Protein AF-A0A1V5ZMT0-F1 (afdb_monomer_lite)

Organism: NCBI:txid1852826

Sequence (73 aa):
MEFLLEIIKPNIGVFTAIDSVHSLQFGSPNEIAKEEKKMIENTVEFAFLNVDDVYAMSLIKNLEIDYLTYQTE

pLDDT: mean 84.52, std 12.73, range [49.28, 96.56]

Secondary structure (DSSP, 8-state):
-HHHHHH---SEEEE----GGGGGTSS-HHHHHHHHHHHHHT-SS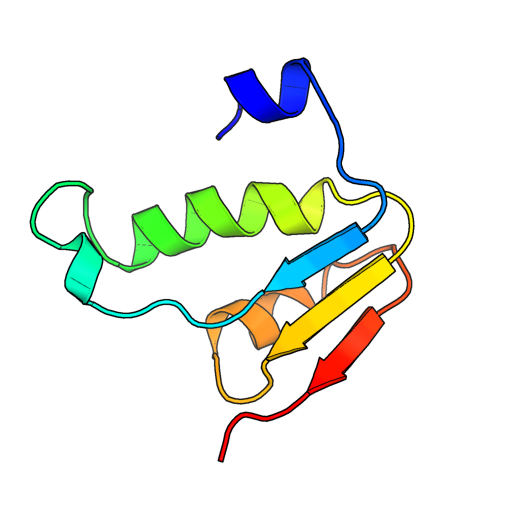EEEEETT-HHHHHHGGG--SEEEEE---

Foldseek 3Di:
DVVVLVVDQAQEEEDDEQDPPCVVPDDDSVVVLVVNLVNQQRHDEEYEAEPVHPSSVVSVVPRPYYYDYDYDD

Structure (mmCIF, N/CA/C/O backbone):
data_AF-A0A1V5ZMT0-F1
#
_entry.id   AF-A0A1V5ZMT0-F1
#
loop_
_atom_site.group_PDB
_atom_site.id
_atom_site.type_symbol
_atom_site.label_atom_id
_atom_site.label_alt_id
_atom_site.label_comp_id
_atom_site.label_asym_id
_atom_site.label_entity_id
_atom_site.label_seq_id
_atom_site.pdbx_PDB_ins_code
_atom_site.Cartn_x
_atom_site.Cartn_y
_atom_site.Cartn_z
_atom_site.occupancy
_atom_site.B_iso_or_equiv
_atom_site.auth_seq_id
_atom_site.auth_comp_id
_atom_site.auth_asym_id
_atom_site.auth_atom_id
_atom_site.pdbx_PDB_model_num
ATOM 1 N N . MET A 1 1 ? 0.820 13.232 1.400 1.00 81.38 1 MET A N 1
ATOM 2 C CA . MET A 1 1 ? -0.445 12.482 1.575 1.00 81.38 1 MET A CA 1
ATOM 3 C C . MET A 1 1 ? -1.080 12.655 2.960 1.00 81.38 1 MET A C 1
ATOM 5 O O . MET A 1 1 ? -2.285 12.499 3.088 1.00 81.38 1 MET A O 1
ATOM 9 N N . GLU A 1 2 ? -0.313 13.028 3.988 1.00 86.00 2 GLU A N 1
ATOM 10 C CA . GLU A 1 2 ? -0.768 13.064 5.393 1.00 86.00 2 GLU A CA 1
ATOM 11 C C . GLU A 1 2 ? -2.056 13.858 5.642 1.00 86.00 2 GLU A C 1
ATOM 13 O O . GLU A 1 2 ? -3.000 13.297 6.183 1.00 86.00 2 GLU A O 1
ATOM 18 N N . PHE A 1 3 ? -2.157 15.097 5.150 1.00 89.88 3 PHE A N 1
ATOM 19 C CA . PHE A 1 3 ? -3.367 15.915 5.319 1.00 89.88 3 PHE A CA 1
ATOM 20 C C . PHE A 1 3 ? -4.651 15.234 4.812 1.00 89.88 3 PHE A C 1
ATOM 22 O O . PHE A 1 3 ? -5.699 15.327 5.441 1.00 89.88 3 PHE A O 1
ATOM 29 N N . LEU A 1 4 ? -4.586 14.527 3.679 1.00 89.06 4 LEU A N 1
ATOM 30 C CA . LEU A 1 4 ? -5.758 13.836 3.133 1.00 89.06 4 LEU A CA 1
ATOM 31 C C . LEU A 1 4 ? -6.140 12.621 3.986 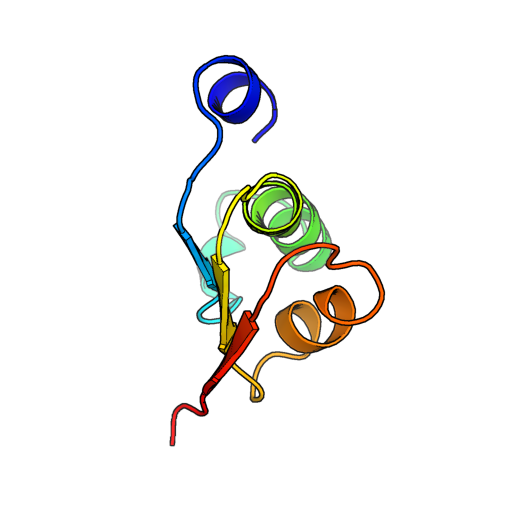1.00 89.06 4 LEU A C 1
ATOM 33 O O . LEU A 1 4 ? -7.325 12.364 4.183 1.00 89.06 4 LEU A O 1
ATOM 37 N N . LEU A 1 5 ? -5.146 11.921 4.534 1.00 89.56 5 LEU A N 1
ATOM 38 C CA . LEU A 1 5 ? -5.348 10.758 5.402 1.00 89.56 5 LEU A CA 1
ATOM 39 C C . LEU A 1 5 ? -5.838 11.129 6.807 1.00 89.56 5 LEU A C 1
ATOM 41 O O . LEU A 1 5 ? -6.486 10.315 7.463 1.00 89.56 5 LEU A O 1
ATOM 45 N N . GLU A 1 6 ? -5.574 12.355 7.261 1.00 91.56 6 GLU A N 1
ATOM 46 C CA . GLU A 1 6 ? -6.186 12.910 8.475 1.00 91.56 6 GLU A CA 1
ATOM 47 C C . GLU A 1 6 ? -7.688 13.158 8.299 1.00 91.56 6 GLU A C 1
ATOM 49 O O . GLU A 1 6 ? -8.452 13.044 9.257 1.00 91.56 6 GLU A O 1
ATOM 54 N N . ILE A 1 7 ? -8.120 13.479 7.077 1.00 92.69 7 ILE A N 1
ATOM 55 C CA . ILE A 1 7 ? -9.529 13.729 6.760 1.00 92.69 7 ILE A CA 1
ATOM 56 C C . ILE A 1 7 ? -10.275 12.414 6.547 1.00 92.69 7 ILE A C 1
ATOM 58 O O . ILE A 1 7 ? -11.402 12.264 7.023 1.00 92.69 7 ILE A O 1
ATOM 62 N N . ILE A 1 8 ? -9.681 11.472 5.809 1.00 91.62 8 ILE A N 1
ATOM 63 C CA . ILE A 1 8 ? -10.341 10.213 5.477 1.00 91.62 8 ILE A CA 1
ATOM 64 C C . ILE A 1 8 ? -9.370 9.046 5.349 1.00 91.62 8 ILE A C 1
ATOM 66 O O . ILE A 1 8 ? -8.312 9.139 4.728 1.00 91.62 8 ILE A O 1
ATOM 70 N N . LYS A 1 9 ? -9.795 7.905 5.892 1.00 92.06 9 LYS A N 1
ATOM 71 C CA . LYS A 1 9 ? -9.151 6.611 5.681 1.00 92.06 9 LYS A CA 1
ATOM 72 C C . LYS A 1 9 ? -9.965 5.799 4.674 1.00 92.06 9 LYS A C 1
ATOM 74 O O . LYS A 1 9 ? -11.161 5.615 4.910 1.00 92.06 9 LYS A O 1
ATOM 79 N N . PRO A 1 10 ? -9.371 5.332 3.564 1.00 93.62 10 PRO A N 1
ATOM 80 C CA . PRO A 1 10 ? -10.092 4.529 2.583 1.00 93.62 10 PRO A CA 1
ATOM 81 C C . PRO A 1 10 ? -10.527 3.182 3.169 1.00 93.62 10 PRO A C 1
ATOM 83 O O . PRO A 1 10 ? -9.733 2.506 3.818 1.00 93.62 10 PRO A O 1
ATOM 86 N N . ASN A 1 11 ? -11.754 2.739 2.895 1.00 96.12 11 ASN A N 1
ATOM 87 C CA . ASN A 1 11 ? -12.148 1.352 3.170 1.00 96.12 11 ASN A CA 1
ATOM 88 C C . ASN A 1 11 ? -11.437 0.390 2.208 1.00 96.12 11 ASN A C 1
ATOM 90 O O . ASN A 1 11 ? -10.898 -0.6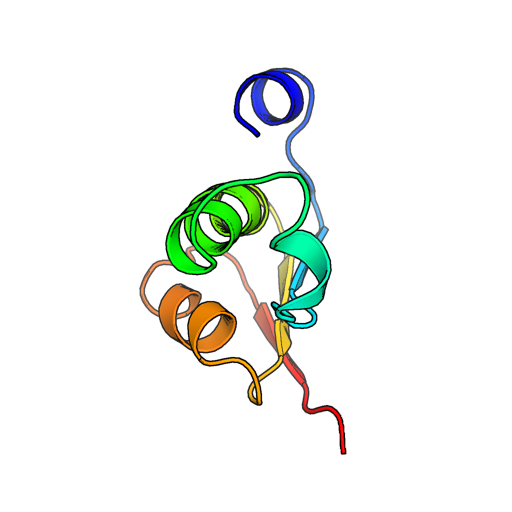28 2.632 1.00 96.12 11 ASN A O 1
ATOM 94 N N . ILE A 1 12 ? -11.372 0.763 0.926 1.00 96.31 12 ILE A N 1
ATOM 95 C CA . ILE A 1 12 ? -10.756 -0.036 -0.135 1.00 96.31 12 ILE A CA 1
ATOM 96 C C . ILE A 1 12 ? -9.632 0.759 -0.800 1.00 96.31 12 ILE A C 1
ATOM 98 O O . ILE A 1 12 ? -9.835 1.908 -1.200 1.00 96.31 12 ILE A O 1
ATOM 102 N N . GLY A 1 13 ? -8.468 0.130 -0.946 1.00 94.25 13 GLY A N 1
ATOM 103 C CA . GLY A 1 13 ? -7.285 0.680 -1.603 1.00 94.25 13 GLY A CA 1
ATOM 104 C C . GLY A 1 13 ? -6.939 -0.089 -2.876 1.00 94.25 13 GLY A C 1
ATOM 105 O O . GLY A 1 13 ? -7.068 -1.309 -2.931 1.00 94.25 13 GLY A O 1
ATOM 106 N N . VAL A 1 14 ? -6.480 0.610 -3.913 1.00 94.19 14 VAL A N 1
ATOM 107 C CA . VAL A 1 14 ? -6.006 -0.008 -5.161 1.00 94.19 14 VAL A CA 1
ATOM 108 C C . VAL A 1 14 ? -4.645 0.580 -5.504 1.00 94.19 14 VAL A C 1
ATOM 110 O O . VAL A 1 14 ? -4.515 1.794 -5.643 1.00 94.19 14 VAL A O 1
ATOM 113 N N . PHE A 1 15 ? -3.640 -0.280 -5.640 1.00 91.88 15 PHE A N 1
ATOM 114 C CA . PHE A 1 15 ? -2.300 0.081 -6.084 1.00 91.88 15 PHE A CA 1
ATOM 115 C C . PHE A 1 15 ? -2.114 -0.401 -7.523 1.00 91.88 15 PHE A C 1
ATOM 117 O O . PHE A 1 15 ? -2.178 -1.606 -7.778 1.00 91.88 15 PHE A O 1
ATOM 124 N N . THR A 1 16 ? -1.915 0.532 -8.455 1.00 90.12 16 THR A N 1
ATOM 125 C CA . THR A 1 16 ? -1.826 0.271 -9.900 1.00 90.12 16 THR A CA 1
ATOM 126 C C . THR A 1 16 ? -0.402 0.097 -10.389 1.00 90.12 16 THR A C 1
ATOM 128 O O . THR A 1 16 ? 0.028 -1.024 -10.621 1.00 90.12 16 THR A O 1
ATOM 131 N N . ALA A 1 17 ? 0.328 1.183 -10.570 1.00 84.75 17 ALA A N 1
ATOM 132 C CA . ALA A 1 17 ? 1.719 1.171 -10.983 1.00 84.75 17 ALA A CA 1
ATOM 133 C C . ALA A 1 17 ? 2.315 2.542 -10.686 1.00 84.75 17 ALA A C 1
ATOM 135 O O . ALA A 1 17 ? 1.626 3.557 -10.823 1.00 84.75 17 ALA A O 1
ATOM 136 N N . ILE A 1 18 ? 3.595 2.573 -10.338 1.00 75.69 18 ILE A N 1
ATOM 137 C CA . ILE A 1 18 ? 4.353 3.816 -10.226 1.00 75.69 18 ILE A CA 1
ATOM 138 C C . ILE A 1 18 ? 5.158 4.000 -11.505 1.00 75.69 18 ILE A C 1
ATOM 140 O O . ILE A 1 18 ? 6.230 3.418 -11.668 1.00 75.69 18 ILE A O 1
ATOM 144 N N . ASP A 1 19 ? 4.649 4.831 -12.415 1.00 66.50 19 ASP A N 1
ATOM 145 C CA . ASP A 1 19 ? 5.368 5.208 -13.632 1.00 66.50 19 ASP A CA 1
ATOM 146 C C . ASP A 1 19 ? 6.110 6.548 -13.463 1.00 66.50 19 ASP A C 1
ATOM 148 O O . ASP A 1 19 ? 5.689 7.485 -12.779 1.00 66.50 19 ASP A O 1
ATOM 152 N N . SER A 1 20 ? 7.239 6.633 -14.155 1.00 54.59 20 SER A N 1
ATOM 153 C CA . SER A 1 20 ? 8.175 7.746 -14.297 1.00 54.59 20 SER A CA 1
ATOM 154 C C . SER A 1 20 ? 7.572 9.069 -14.797 1.00 54.59 20 SER A C 1
ATOM 156 O O . SER A 1 20 ? 8.258 10.096 -14.795 1.00 54.59 20 SER A O 1
ATOM 158 N N . VAL A 1 21 ? 6.293 9.104 -15.183 1.00 55.34 21 VAL A N 1
ATOM 159 C CA . VAL A 1 21 ? 5.628 10.302 -15.729 1.00 55.34 21 VAL A CA 1
ATOM 160 C C . VAL A 1 21 ? 5.506 11.434 -14.690 1.00 55.34 21 VAL A C 1
ATOM 162 O O . VAL A 1 21 ? 5.399 12.606 -15.050 1.00 55.34 21 VAL A O 1
ATOM 165 N N . HIS A 1 22 ? 5.630 11.127 -13.395 1.00 51.12 22 HIS A N 1
ATOM 166 C CA . HIS A 1 22 ? 5.564 12.110 -12.304 1.00 51.12 22 HIS A CA 1
ATOM 167 C C . HIS A 1 22 ? 6.879 12.873 -12.023 1.00 51.12 22 HIS A C 1
ATOM 169 O O . HIS A 1 22 ? 6.891 13.809 -11.217 1.00 51.12 22 HIS A O 1
ATOM 175 N N . SER A 1 23 ? 7.964 12.563 -12.747 1.00 49.28 23 SER A N 1
ATOM 176 C CA . SER A 1 23 ? 9.295 13.186 -12.583 1.00 49.28 23 SER A CA 1
ATOM 177 C C . SER A 1 23 ? 9.331 14.708 -12.806 1.00 49.28 23 SER A C 1
ATOM 179 O O . SER A 1 23 ? 10.288 15.368 -12.408 1.00 49.28 23 SER A O 1
ATOM 181 N N . LEU A 1 24 ? 8.326 15.285 -13.474 1.00 50.31 24 LEU A N 1
ATOM 182 C CA . LEU A 1 24 ? 8.317 16.710 -13.832 1.00 50.31 24 LEU A CA 1
ATOM 183 C C . LEU A 1 24 ? 7.795 17.634 -12.720 1.00 50.31 24 LEU A C 1
ATOM 185 O O . LEU A 1 24 ? 8.009 18.842 -12.808 1.00 50.31 24 LEU A O 1
ATOM 189 N N . GLN A 1 25 ? 7.129 17.105 -11.685 1.00 54.50 25 GLN A N 1
ATOM 190 C CA . GLN A 1 25 ? 6.551 17.931 -10.611 1.00 54.50 25 GLN A CA 1
ATOM 191 C C . GLN A 1 25 ? 6.809 17.437 -9.182 1.00 54.50 25 GLN A C 1
ATOM 193 O O . GLN A 1 25 ? 6.673 18.241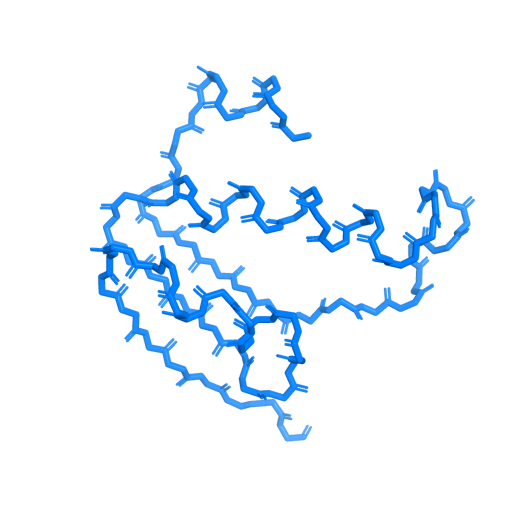 -8.263 1.00 54.50 25 GLN A O 1
ATOM 198 N N . PHE A 1 26 ? 7.223 16.184 -8.962 1.00 54.94 26 PHE A N 1
ATOM 199 C CA . PHE A 1 26 ? 7.429 15.661 -7.609 1.00 54.94 26 PHE A CA 1
ATOM 200 C C . PHE A 1 26 ? 8.639 14.730 -7.532 1.00 54.94 26 PHE A C 1
ATOM 202 O O . PHE A 1 26 ? 8.530 13.566 -7.874 1.00 54.94 26 PHE A O 1
ATOM 209 N N . GLY A 1 27 ? 9.763 15.243 -7.023 1.00 59.88 27 GLY A N 1
ATOM 210 C CA . GLY A 1 27 ? 10.840 14.449 -6.415 1.00 59.88 27 GLY A CA 1
ATOM 211 C C . GLY A 1 27 ? 11.397 13.264 -7.217 1.00 59.88 27 GLY A C 1
ATOM 212 O O . GLY A 1 27 ? 11.175 13.090 -8.412 1.00 59.88 27 GLY A O 1
ATOM 213 N N . SER A 1 28 ? 12.198 12.445 -6.541 1.00 71.56 28 SER A N 1
ATOM 214 C CA . SER A 1 28 ? 12.650 11.166 -7.099 1.00 71.56 28 SER A CA 1
ATOM 215 C C . SER A 1 28 ? 11.494 10.146 -7.123 1.00 71.56 28 SER A C 1
ATOM 217 O O . SER A 1 28 ? 10.639 10.189 -6.237 1.00 71.56 28 SER A O 1
ATOM 219 N N . PRO A 1 29 ? 11.476 9.163 -8.046 1.00 72.69 29 PRO A N 1
ATOM 220 C CA . PRO A 1 29 ? 10.450 8.107 -8.077 1.00 72.69 29 PRO A CA 1
ATOM 221 C C . PRO A 1 29 ? 10.241 7.395 -6.728 1.00 72.69 29 PRO A C 1
ATOM 223 O O . PRO A 1 29 ? 9.129 7.031 -6.360 1.00 72.69 29 PRO A O 1
ATOM 226 N N . ASN A 1 30 ? 11.310 7.269 -5.936 1.00 75.50 30 ASN A N 1
ATOM 227 C CA . ASN A 1 30 ? 11.259 6.695 -4.593 1.00 75.50 30 ASN A CA 1
ATOM 228 C C . ASN A 1 30 ? 10.459 7.537 -3.588 1.00 75.50 30 ASN A C 1
ATOM 230 O O . ASN A 1 30 ? 9.909 6.985 -2.637 1.00 75.50 30 ASN A O 1
ATOM 234 N N . GLU A 1 31 ? 10.431 8.858 -3.742 1.00 78.75 31 GLU A N 1
ATOM 235 C CA . GLU A 1 31 ? 9.668 9.752 -2.865 1.00 78.75 31 GLU A CA 1
ATOM 236 C C . GLU A 1 31 ? 8.181 9.714 -3.200 1.00 78.75 31 GLU A C 1
ATOM 238 O O . GLU A 1 31 ? 7.366 9.614 -2.286 1.00 78.75 31 GLU A O 1
ATOM 243 N N . ILE A 1 32 ? 7.837 9.683 -4.491 1.00 79.12 32 ILE A N 1
ATOM 244 C CA . ILE A 1 32 ? 6.455 9.472 -4.947 1.00 79.12 32 ILE A CA 1
ATOM 245 C C . ILE A 1 32 ? 5.934 8.142 -4.405 1.00 79.12 32 ILE A C 1
ATOM 247 O O . ILE A 1 32 ? 4.897 8.100 -3.745 1.00 79.12 32 ILE A O 1
ATOM 251 N N . ALA A 1 33 ? 6.724 7.077 -4.566 1.00 78.00 33 ALA A N 1
ATOM 252 C CA . ALA A 1 33 ? 6.365 5.767 -4.052 1.00 78.00 33 ALA A CA 1
ATOM 253 C C . ALA A 1 33 ? 6.138 5.749 -2.544 1.00 78.00 33 ALA A C 1
ATOM 255 O O . ALA A 1 33 ? 5.232 5.072 -2.072 1.00 78.00 33 ALA A O 1
ATOM 256 N N . LYS A 1 34 ? 6.922 6.497 -1.765 1.00 83.06 34 LYS A N 1
ATOM 257 C CA . LYS A 1 34 ? 6.682 6.615 -0.321 1.00 83.06 34 LYS A CA 1
ATOM 258 C C . LYS A 1 34 ? 5.360 7.308 -0.010 1.00 83.06 34 LYS A C 1
ATOM 260 O O . LYS A 1 34 ? 4.675 6.878 0.910 1.00 83.06 34 LYS A O 1
ATOM 265 N N . GLU A 1 35 ? 5.003 8.359 -0.739 1.00 85.44 35 GLU A N 1
ATOM 266 C CA . GLU A 1 35 ? 3.766 9.099 -0.476 1.00 85.44 35 GLU A CA 1
ATOM 267 C C . GLU A 1 35 ? 2.509 8.331 -0.894 1.00 85.44 35 GLU A C 1
ATOM 269 O O . GLU A 1 35 ? 1.518 8.365 -0.165 1.00 85.44 35 GLU A O 1
ATOM 274 N N . GLU A 1 36 ? 2.542 7.607 -2.012 1.00 83.56 36 GLU A N 1
ATOM 275 C CA . GLU A 1 36 ? 1.406 6.795 -2.471 1.00 83.56 36 GLU A CA 1
ATOM 276 C C . GLU A 1 36 ? 1.193 5.555 -1.596 1.00 83.56 36 GLU A C 1
ATOM 278 O O . GLU A 1 36 ? 0.056 5.213 -1.263 1.00 83.56 36 GLU A O 1
ATOM 283 N N . LYS A 1 37 ? 2.282 4.938 -1.117 1.00 86.88 37 LYS A N 1
ATOM 284 C CA . LYS A 1 37 ? 2.227 3.827 -0.153 1.00 86.88 37 LYS A CA 1
ATOM 285 C C . LYS A 1 37 ? 1.426 4.164 1.099 1.00 86.88 37 LYS A C 1
ATOM 287 O O . LYS A 1 37 ? 0.645 3.326 1.546 1.00 86.88 37 LYS A O 1
ATOM 292 N N . LYS A 1 38 ? 1.541 5.398 1.610 1.00 89.69 38 LYS A N 1
ATOM 293 C CA . LYS A 1 38 ? 0.800 5.847 2.803 1.00 89.69 38 LYS A CA 1
ATOM 294 C C . LYS A 1 38 ? -0.710 5.652 2.657 1.00 89.69 38 LYS A C 1
ATOM 296 O O . LYS A 1 38 ? -1.380 5.396 3.652 1.00 89.69 38 LYS A O 1
ATOM 301 N N . MET A 1 39 ? -1.259 5.764 1.445 1.00 90.75 39 MET A N 1
ATOM 302 C CA . MET A 1 39 ? -2.690 5.558 1.203 1.00 90.75 39 MET A CA 1
ATOM 303 C C . MET A 1 39 ? -3.100 4.099 1.425 1.00 90.75 39 MET A C 1
ATOM 305 O O . MET A 1 39 ? -4.087 3.828 2.109 1.00 90.75 39 MET A O 1
ATOM 309 N N . ILE A 1 40 ? -2.326 3.162 0.878 1.00 92.19 40 ILE A N 1
ATOM 310 C CA . ILE A 1 40 ? -2.599 1.728 1.016 1.00 92.19 40 ILE A CA 1
ATOM 311 C C . ILE A 1 40 ? -2.358 1.259 2.452 1.00 92.19 40 ILE A C 1
ATOM 313 O O . ILE A 1 40 ? -3.182 0.535 2.996 1.00 92.19 40 ILE A O 1
ATOM 317 N N . GLU A 1 41 ? -1.308 1.751 3.110 1.00 91.12 41 GLU A N 1
ATOM 318 C CA . GLU A 1 41 ? -1.031 1.464 4.527 1.00 91.12 41 GLU A CA 1
ATOM 319 C C . GLU A 1 41 ? -2.124 1.980 5.479 1.00 91.12 41 GLU A C 1
ATOM 321 O O . GLU A 1 41 ? -2.283 1.454 6.575 1.00 91.12 41 GLU A O 1
ATOM 326 N N . ASN A 1 42 ? -2.888 3.001 5.078 1.00 93.06 42 ASN A N 1
ATOM 327 C CA . ASN A 1 42 ? -4.001 3.547 5.865 1.00 93.06 42 ASN A CA 1
ATOM 328 C C . ASN A 1 42 ? -5.379 3.046 5.407 1.00 93.06 42 ASN A C 1
ATOM 330 O O . ASN A 1 42 ? -6.399 3.539 5.898 1.00 93.06 42 ASN A O 1
ATOM 334 N N . THR A 1 43 ? -5.423 2.093 4.476 1.00 94.19 43 THR A N 1
ATOM 335 C CA . THR A 1 43 ? -6.665 1.432 4.071 1.00 94.19 43 THR A CA 1
ATOM 336 C C . THR A 1 43 ? -7.132 0.491 5.182 1.00 94.19 43 THR A C 1
ATOM 338 O O . THR A 1 43 ? -6.307 -0.158 5.818 1.00 94.19 43 THR A O 1
ATOM 341 N N . VAL A 1 44 ? -8.440 0.435 5.450 1.00 95.00 44 VAL A N 1
ATOM 342 C CA . VAL A 1 44 ? -8.961 -0.232 6.660 1.00 95.00 44 VAL A CA 1
ATOM 343 C C . VAL A 1 44 ? -9.655 -1.576 6.437 1.00 95.00 44 VAL A C 1
ATOM 345 O O . VAL A 1 44 ? -9.756 -2.335 7.395 1.00 95.00 44 VAL A O 1
ATOM 348 N N . GLU A 1 45 ? -10.126 -1.898 5.227 1.00 95.62 45 GLU A N 1
ATOM 349 C CA . GLU A 1 45 ? -10.829 -3.170 4.974 1.00 95.62 45 GLU A CA 1
ATOM 350 C C . GLU A 1 45 ? -10.122 -4.054 3.950 1.00 95.62 45 GLU A C 1
ATOM 352 O O . GLU A 1 45 ? -9.921 -5.236 4.221 1.00 95.62 45 GLU A O 1
ATOM 357 N N . PHE A 1 46 ? -9.771 -3.519 2.775 1.00 96.56 46 PHE A N 1
ATOM 358 C CA . PHE A 1 46 ? -9.284 -4.364 1.681 1.00 96.56 46 PHE A CA 1
ATOM 359 C C . PHE A 1 46 ? -8.357 -3.647 0.698 1.00 96.56 46 PHE A C 1
ATOM 361 O O . PHE A 1 46 ? -8.609 -2.495 0.342 1.00 96.56 46 PHE A O 1
ATOM 368 N N . ALA A 1 47 ? -7.339 -4.337 0.179 1.00 95.75 47 ALA A N 1
ATOM 369 C CA . ALA A 1 47 ? -6.457 -3.795 -0.858 1.00 95.75 47 ALA A CA 1
ATOM 370 C C . ALA A 1 47 ? -6.361 -4.657 -2.127 1.00 95.75 47 ALA A C 1
ATOM 372 O O . ALA A 1 47 ? -6.352 -5.884 -2.080 1.00 95.75 47 ALA A O 1
ATOM 373 N N . PHE A 1 48 ? -6.208 -3.998 -3.274 1.00 95.62 48 PHE A N 1
ATOM 374 C CA . PHE A 1 48 ? -5.831 -4.619 -4.543 1.00 95.62 48 PHE A CA 1
ATOM 375 C C . PHE A 1 48 ? -4.425 -4.178 -4.934 1.00 95.62 48 PHE A C 1
ATOM 377 O O . PHE A 1 48 ? -4.170 -2.978 -5.041 1.00 95.62 48 PHE A O 1
ATOM 384 N N . LEU A 1 49 ? -3.519 -5.127 -5.163 1.00 93.81 49 LEU A N 1
ATOM 385 C CA . LEU A 1 49 ? -2.105 -4.850 -5.426 1.00 93.81 49 LEU A CA 1
ATOM 386 C C . LEU A 1 49 ? -1.670 -5.417 -6.779 1.00 93.81 49 LEU A C 1
ATOM 388 O O . LEU A 1 49 ? -1.858 -6.605 -7.035 1.00 93.81 49 LEU A O 1
ATOM 392 N N . ASN A 1 50 ? -1.060 -4.588 -7.624 1.00 93.00 50 ASN A N 1
ATOM 393 C 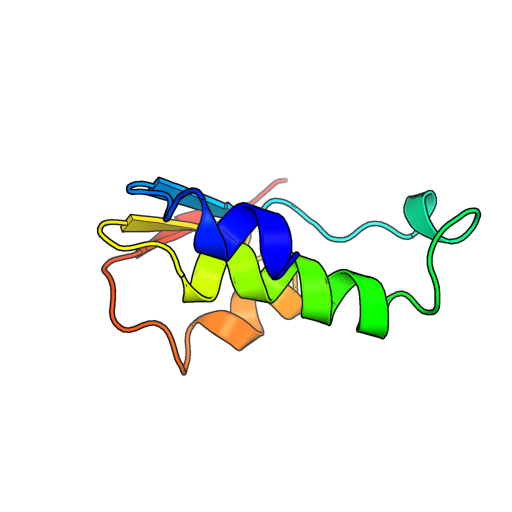CA . ASN A 1 50 ? -0.457 -5.060 -8.865 1.00 93.00 50 ASN A CA 1
ATOM 394 C C . ASN A 1 50 ? 0.852 -5.819 -8.587 1.00 93.00 50 ASN A C 1
ATOM 396 O O . ASN A 1 50 ? 1.772 -5.257 -7.998 1.00 93.00 50 ASN A O 1
ATOM 400 N N . VAL A 1 51 ? 0.962 -7.075 -9.021 1.00 92.75 51 VAL A N 1
ATOM 401 C CA . VAL A 1 51 ? 2.177 -7.888 -8.841 1.00 92.75 51 VAL A CA 1
ATOM 402 C C . VAL A 1 51 ? 3.331 -7.465 -9.736 1.00 92.75 51 VAL A C 1
ATOM 404 O O . VAL A 1 51 ? 4.483 -7.749 -9.407 1.00 92.75 51 VAL A O 1
ATOM 407 N N . ASP A 1 52 ? 3.031 -6.777 -10.835 1.00 90.88 52 ASP A N 1
ATOM 408 C CA . ASP A 1 52 ? 4.040 -6.306 -11.781 1.00 90.88 52 ASP A CA 1
ATOM 409 C C . ASP A 1 52 ? 4.803 -5.085 -11.237 1.00 90.88 52 ASP A C 1
ATOM 411 O O . ASP A 1 52 ? 5.865 -4.724 -11.746 1.00 90.88 52 ASP A O 1
ATOM 415 N N . ASP A 1 53 ? 4.306 -4.475 -10.153 1.00 87.69 53 ASP A N 1
ATOM 416 C CA . ASP A 1 53 ? 4.922 -3.327 -9.500 1.00 87.69 53 ASP A CA 1
ATOM 417 C C . ASP A 1 53 ? 5.709 -3.732 -8.236 1.00 87.69 53 ASP A C 1
ATOM 419 O O . ASP A 1 53 ? 5.182 -4.233 -7.236 1.00 87.69 53 ASP A O 1
ATOM 423 N N . VAL A 1 54 ? 7.017 -3.464 -8.250 1.00 87.25 54 VAL A N 1
ATOM 424 C CA . VAL A 1 54 ? 7.926 -3.800 -7.139 1.00 87.25 54 VAL A CA 1
ATOM 425 C C . VAL A 1 54 ? 7.591 -3.062 -5.837 1.00 87.25 54 VAL A C 1
ATOM 427 O O . VAL A 1 54 ? 7.851 -3.579 -4.744 1.00 87.25 54 VAL A O 1
ATOM 430 N N . TYR A 1 55 ? 7.015 -1.861 -5.916 1.00 86.00 55 TYR A N 1
ATOM 431 C CA . TYR A 1 55 ? 6.610 -1.089 -4.747 1.00 86.00 55 TYR A CA 1
ATOM 432 C C . TYR A 1 55 ? 5.324 -1.647 -4.144 1.00 86.00 55 TYR A C 1
ATOM 434 O O . TYR A 1 55 ? 5.268 -1.776 -2.916 1.00 86.00 55 TYR A O 1
ATOM 442 N N . ALA A 1 56 ? 4.359 -2.050 -4.970 1.00 88.25 56 ALA A N 1
ATOM 443 C CA . ALA A 1 56 ? 3.164 -2.763 -4.523 1.00 88.25 56 ALA A CA 1
ATOM 444 C C . ALA A 1 56 ? 3.541 -4.062 -3.793 1.00 88.25 56 ALA A C 1
ATOM 446 O O . ALA A 1 56 ? 3.125 -4.293 -2.657 1.00 88.25 56 ALA A O 1
ATOM 447 N N . MET A 1 57 ? 4.437 -4.861 -4.376 1.00 89.06 57 MET A N 1
ATOM 448 C CA . MET A 1 57 ? 4.894 -6.113 -3.763 1.00 89.06 57 MET A CA 1
ATOM 449 C C . MET A 1 57 ? 5.663 -5.901 -2.454 1.00 89.06 57 MET A C 1
ATOM 451 O O . MET A 1 57 ? 5.632 -6.752 -1.562 1.00 89.06 57 MET A O 1
ATOM 455 N N . SER A 1 58 ? 6.325 -4.753 -2.286 1.00 88.00 58 SER A N 1
ATOM 456 C CA . SER A 1 58 ? 7.002 -4.421 -1.027 1.00 88.00 58 SER A CA 1
ATOM 457 C C . SER A 1 58 ? 6.043 -4.108 0.134 1.00 88.00 58 SER A C 1
ATOM 459 O O . SER A 1 58 ? 6.452 -4.245 1.287 1.00 88.00 58 SER A O 1
ATOM 461 N N . LEU A 1 59 ? 4.788 -3.726 -0.149 1.00 84.31 59 LEU A N 1
ATOM 462 C CA . LEU A 1 59 ? 3.775 -3.407 0.868 1.00 84.31 59 LEU A CA 1
ATOM 463 C C . LEU A 1 59 ? 3.192 -4.651 1.543 1.00 84.31 59 LEU A C 1
ATOM 465 O O . LEU A 1 59 ? 2.825 -4.589 2.713 1.00 84.31 59 LEU A O 1
ATOM 469 N N . ILE A 1 60 ? 3.159 -5.784 0.836 1.00 85.06 60 ILE A N 1
ATOM 470 C CA . ILE A 1 60 ? 2.518 -7.026 1.297 1.00 85.06 60 ILE A CA 1
ATOM 471 C C . ILE A 1 60 ? 3.007 -7.457 2.685 1.00 85.06 60 ILE A C 1
ATOM 473 O O . ILE A 1 60 ? 2.229 -7.950 3.493 1.00 85.06 60 ILE A O 1
ATOM 477 N N . LYS A 1 61 ? 4.295 -7.254 2.989 1.00 81.75 61 LYS A N 1
ATOM 478 C CA . LYS A 1 61 ? 4.889 -7.683 4.267 1.00 81.75 61 LYS A CA 1
ATOM 479 C C . LYS A 1 61 ? 4.321 -6.962 5.490 1.00 81.75 61 LYS A C 1
ATOM 481 O O . LYS A 1 61 ? 4.425 -7.503 6.585 1.00 81.75 61 LYS A O 1
ATOM 486 N N . ASN A 1 62 ? 3.774 -5.763 5.301 1.00 84.12 62 ASN A N 1
ATOM 487 C CA . ASN A 1 62 ? 3.341 -4.877 6.379 1.00 84.12 62 ASN A CA 1
ATOM 488 C C . ASN A 1 62 ? 1.828 -4.613 6.347 1.00 84.12 62 ASN A C 1
ATOM 490 O O . ASN A 1 62 ? 1.349 -3.780 7.110 1.00 84.12 62 ASN A O 1
ATOM 494 N N . LEU A 1 63 ? 1.086 -5.270 5.450 1.00 88.81 63 LEU A N 1
ATOM 495 C CA . LEU A 1 63 ? -0.350 -5.062 5.323 1.00 88.81 63 LEU A CA 1
ATOM 496 C C . LEU A 1 63 ? -1.101 -5.890 6.371 1.00 88.81 63 LEU A C 1
ATOM 498 O O . LEU A 1 63 ? -0.995 -7.114 6.389 1.00 88.81 63 LEU A O 1
ATOM 502 N N . GLU A 1 64 ? -1.864 -5.218 7.232 1.00 90.31 64 GLU A N 1
ATOM 503 C CA . GLU A 1 64 ? -2.679 -5.862 8.276 1.00 90.31 64 GLU A CA 1
ATOM 504 C C . GLU A 1 64 ? -4.108 -6.195 7.812 1.00 90.31 64 GLU A C 1
ATOM 506 O O . GLU A 1 64 ? -4.859 -6.844 8.538 1.00 90.31 64 GLU A O 1
ATOM 511 N N . ILE A 1 65 ? -4.482 -5.750 6.611 1.00 94.00 65 ILE A N 1
ATOM 512 C CA . ILE A 1 65 ? -5.798 -5.966 6.000 1.00 94.00 65 ILE A CA 1
ATOM 513 C C . ILE A 1 65 ? -5.749 -7.078 4.951 1.00 94.00 65 ILE A C 1
ATOM 515 O O . ILE A 1 65 ? -4.683 -7.403 4.417 1.00 94.00 65 ILE A O 1
ATOM 519 N N . ASP A 1 66 ? -6.919 -7.616 4.611 1.00 95.88 66 ASP A N 1
ATOM 520 C CA . ASP A 1 66 ? -7.044 -8.558 3.505 1.00 95.88 66 ASP A CA 1
ATOM 521 C C . ASP A 1 66 ? -6.673 -7.888 2.175 1.00 95.88 66 ASP A C 1
ATOM 523 O O . ASP A 1 66 ? -6.906 -6.695 1.948 1.00 95.88 66 ASP A O 1
ATOM 527 N N . TYR A 1 67 ? -6.089 -8.668 1.270 1.00 95.00 67 TYR A N 1
ATOM 528 C CA . TYR A 1 67 ? -5.725 -8.173 -0.047 1.00 95.00 67 TYR A CA 1
ATOM 529 C C . TYR A 1 67 ? -5.870 -9.233 -1.131 1.00 95.00 67 TYR A C 1
ATOM 531 O O . TYR A 1 67 ? -5.759 -10.437 -0.893 1.00 95.00 67 TYR A O 1
ATOM 539 N N . LEU A 1 68 ? -6.065 -8.755 -2.357 1.00 96.38 68 LEU A N 1
ATOM 540 C CA . LEU A 1 68 ? -5.910 -9.539 -3.572 1.00 96.38 68 LEU A CA 1
ATOM 541 C C . LEU A 1 68 ? -4.828 -8.929 -4.438 1.00 96.38 68 LEU A C 1
ATOM 543 O O . LEU A 1 68 ? -4.671 -7.711 -4.523 1.00 96.38 68 LEU A O 1
ATOM 547 N N . THR A 1 69 ? -4.103 -9.797 -5.121 1.00 94.88 69 THR A N 1
ATOM 548 C CA . THR A 1 69 ? -3.132 -9.371 -6.111 1.00 94.88 69 THR A CA 1
ATOM 549 C C . THR A 1 69 ? -3.692 -9.562 -7.515 1.00 94.88 69 THR A C 1
ATOM 551 O O . THR A 1 69 ? -4.431 -10.513 -7.773 1.00 94.88 69 THR A O 1
ATOM 554 N N . TYR A 1 70 ? -3.332 -8.669 -8.426 1.00 94.75 70 TYR A N 1
ATOM 555 C CA . TYR A 1 70 ? -3.662 -8.760 -9.847 1.00 94.75 70 TYR A CA 1
ATOM 556 C C . TYR A 1 70 ? -2.421 -8.458 -10.681 1.00 94.75 70 TYR A C 1
ATOM 558 O O . TYR A 1 70 ? -1.438 -7.955 -10.153 1.00 94.75 70 TYR A O 1
ATOM 566 N N . G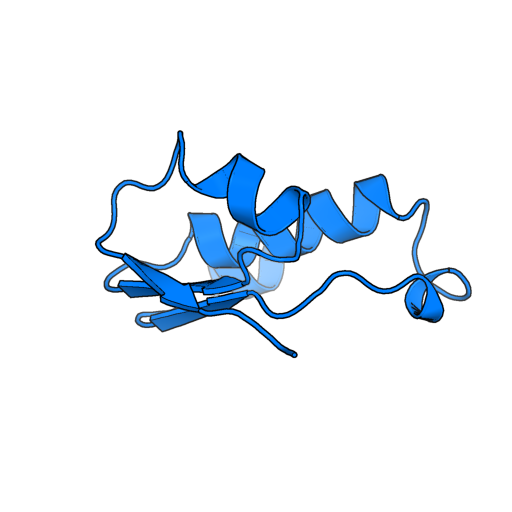LN A 1 71 ? -2.471 -8.787 -11.965 1.00 93.00 71 GLN A N 1
ATOM 567 C CA . GLN A 1 71 ? -1.409 -8.510 -12.927 1.00 93.00 71 GLN A CA 1
ATOM 568 C C . GLN A 1 71 ? -1.994 -7.717 -14.094 1.00 93.00 71 GLN A C 1
ATOM 570 O O . GLN A 1 71 ? -3.177 -7.870 -14.425 1.00 93.00 71 GLN A O 1
ATOM 575 N N . THR A 1 72 ? -1.176 -6.878 -14.703 1.00 83.50 72 THR A N 1
ATOM 576 C CA . THR A 1 72 ? -1.487 -6.101 -15.900 1.00 83.50 72 THR A CA 1
ATOM 577 C C . THR A 1 72 ? -0.578 -6.607 -17.016 1.00 83.50 72 THR A C 1
ATOM 579 O O . THR A 1 72 ? 0.629 -6.427 -16.922 1.00 83.50 72 THR A O 1
ATOM 582 N N . GLU A 1 73 ? -1.153 -7.292 -18.012 1.00 70.00 73 GLU A N 1
ATOM 583 C CA . GLU A 1 73 ? -0.424 -7.879 -19.158 1.00 70.00 73 GLU A CA 1
ATOM 584 C C . GLU A 1 73 ? 0.520 -6.905 -19.881 1.00 70.00 73 GLU A C 1
ATOM 586 O O . GLU A 1 73 ? 0.145 -5.720 -20.057 1.00 70.00 73 GLU A O 1
#

InterPro domains:
  IPR013221 Mur ligase, central [PF08245] (6-69)
  IPR036565 Mur-like, catalytic domain superfamily [G3DSA:3.40.1190.10] (1-73)
  IPR036565 Mur-like, catalytic domain superfamily [SSF53623] (4-72)

Radius of gyration: 12.24 Å; chains: 1; bounding box: 25×28×28 Å